Protein 6WIG (pdb70)

Structure (mmCIF, N/CA/C/O backbone):
data_6WIG
#
_entry.id   6WIG
#
_cell.length_a   48.061
_cell.length_b   49.489
_cell.length_c   69.810
_cell.angle_alpha   90.000
_cell.angle_beta   106.460
_cell.angle_gamma   90.000
#
_symmetry.space_group_name_H-M   'P 1 21 1'
#
loop_
_entity.id
_entity.type
_entity.pdbx_description
1 polymer STENOFOLIA
2 polymer "DNA (5'-D(P*GP*CP*AP*AP*AP*TP*TP*AP*AP*TP*GP*AP*TP*TP*TP*AP*TP*TP*CP*AP*AP*G)-3')"
3 polymer "DNA (5'-D(P*CP*TP*TP*GP*AP*AP*TP*AP*AP*AP*TP*CP*AP*TP*TP*AP*AP*TP*TP*TP*GP*C)-3')"
4 water water
#
loop_
_atom_site.group_PDB
_atom_site.id
_atom_site.type_symbol
_atom_site.label_atom_id
_atom_site.label_alt_id
_atom_site.label_comp_id
_atom_site.label_asym_id
_atom_site.label_entity_id
_atom_site.label_seq_id
_atom_site.pdbx_PDB_ins_code
_atom_site.Cartn_x
_atom_site.Cartn_y
_atom_site.Cartn_z
_atom_site.occupancy
_atom_site.B_iso_or_equiv
_atom_site.auth_seq_id
_atom_site.auth_comp_id
_atom_site.auth_asym_id
_atom_site.auth_atom_id
_atom_site.pdbx_PDB_model_num
ATOM 1 N N . ALA A 1 5 ? 97.083 34.827 48.061 1.00 74.02 89 ALA A N 1
ATOM 2 C CA . ALA A 1 5 ? 97.317 34.999 46.634 1.00 76.02 89 ALA A CA 1
ATOM 3 C C . ALA A 1 5 ? 96.428 34.006 45.891 1.00 87.84 89 ALA A C 1
ATOM 4 O O . ALA A 1 5 ? 96.479 32.808 46.169 1.00 91.87 89 ALA A O 1
ATOM 6 N N . ALA A 1 6 ? 95.612 34.492 44.948 1.00 89.30 90 ALA A N 1
ATOM 7 C CA . ALA A 1 6 ? 94.407 33.746 44.599 1.00 87.54 90 ALA A CA 1
ATOM 8 C C . ALA A 1 6 ? 93.683 34.311 43.378 1.00 86.98 90 ALA A C 1
ATOM 9 O O . ALA A 1 6 ? 93.913 35.459 42.981 1.00 93.33 90 ALA A O 1
ATOM 11 N N . VAL A 1 7 ? 92.789 33.505 42.789 1.00 76.84 91 VAL A N 1
ATOM 12 C CA . VAL A 1 7 ? 91.981 33.865 41.631 1.00 75.07 91 VAL A CA 1
ATOM 13 C C . VAL A 1 7 ? 90.505 33.809 42.010 1.00 75.14 91 VAL A C 1
ATOM 14 O O . VAL A 1 7 ? 90.093 33.063 42.906 1.00 73.77 91 VAL A O 1
ATOM 18 N N . VAL A 1 8 ? 89.706 34.617 41.323 1.00 68.14 92 VAL A N 1
ATOM 19 C CA . VAL A 1 8 ? 88.253 34.556 41.420 1.00 67.86 92 VAL A CA 1
ATOM 20 C C . VAL A 1 8 ? 87.710 34.771 40.024 1.00 75.32 92 VAL A C 1
ATOM 21 O O . VAL A 1 8 ? 88.051 35.759 39.364 1.00 81.39 92 VAL A O 1
ATOM 25 N N . VAL A 1 9 ? 86.900 33.828 39.565 1.00 70.39 93 VAL A N 1
ATOM 26 C CA . VAL A 1 9 ? 86.376 33.827 38.216 1.00 73.44 93 VAL A CA 1
ATOM 27 C C . VAL A 1 9 ? 84.908 34.206 38.299 1.00 72.62 93 VAL A C 1
ATOM 28 O O . VAL A 1 9 ? 84.194 33.774 39.216 1.00 74.71 93 VAL A O 1
ATOM 32 N N . SER A 1 10 ? 84.475 35.056 37.379 1.00 62.12 94 SER A N 1
ATOM 33 C CA . SER A 1 10 ? 83.117 35.567 37.386 1.00 62.10 94 SER A CA 1
ATOM 34 C C . SER A 1 10 ? 82.274 34.800 36.384 1.00 57.23 94 SER A C 1
ATOM 35 O O . SER A 1 10 ? 82.743 34.452 35.297 1.00 65.68 94 SER A O 1
ATOM 38 N N . SER A 1 11 ? 81.026 34.538 36.759 1.00 58.24 95 SER A N 1
ATOM 39 C CA . SER A 1 11 ? 80.062 33.969 35.826 1.00 62.55 95 SER A CA 1
ATOM 40 C C . SER A 1 11 ? 79.229 35.035 35.139 1.00 65.73 95 SER A C 1
ATOM 41 O O . SER A 1 11 ? 78.609 34.754 34.107 1.00 72.64 95 SER A O 1
ATOM 44 N N . ARG A 1 12 ? 79.205 36.252 35.672 1.00 60.99 96 ARG A N 1
ATOM 45 C CA . ARG A 1 12 ? 78.453 37.334 35.056 1.00 58.10 96 ARG A CA 1
ATOM 46 C C . ARG A 1 12 ? 79.228 38.629 35.192 1.00 60.43 96 ARG A C 1
ATOM 47 O O . ARG A 1 12 ? 79.677 38.979 36.286 1.00 52.84 96 ARG A O 1
ATOM 55 N N . TRP A 1 13 ? 79.373 39.334 34.073 1.00 61.25 97 TRP A N 1
ATOM 56 C CA . TRP A 1 13 ? 79.905 40.682 34.116 1.00 57.66 97 TRP A CA 1
ATOM 57 C C . TRP A 1 13 ? 79.076 41.527 35.068 1.00 54.64 97 TRP A C 1
ATOM 58 O O . TRP A 1 13 ? 77.856 41.378 35.163 1.00 53.04 97 TRP A O 1
ATOM 69 N N . ASN A 1 14 ? 79.750 42.403 35.791 1.00 43.62 98 ASN A N 1
ATOM 70 C CA . ASN A 1 14 ? 79.070 43.375 36.613 1.00 50.51 98 ASN A CA 1
ATOM 71 C C . ASN A 1 14 ? 79.762 44.704 36.363 1.00 49.37 98 ASN A C 1
ATOM 72 O O . ASN A 1 14 ? 81.005 44.780 36.392 1.00 54.29 98 ASN A O 1
ATOM 77 N N . PRO A 1 15 ? 79.010 45.761 36.089 1.00 48.20 99 PRO A N 1
ATOM 78 C CA . PRO A 1 15 ? 79.634 47.055 35.813 1.00 47.54 99 PRO A CA 1
ATOM 79 C C . PRO A 1 15 ? 80.340 47.579 37.054 1.00 49.37 99 PRO A C 1
ATOM 80 O O . PRO A 1 15 ? 79.810 47.491 38.163 1.00 51.26 99 PRO A O 1
ATOM 84 N N . THR A 1 16 ? 81.554 48.100 36.867 1.00 46.83 100 THR A N 1
ATOM 85 C CA . THR A 1 16 ? 82.161 48.907 37.913 1.00 48.61 100 THR A CA 1
ATOM 86 C C . THR A 1 16 ? 81.324 50.174 38.107 1.00 53.38 100 THR A C 1
ATOM 87 O O . THR A 1 16 ? 80.634 50.604 37.177 1.00 56.80 100 THR A O 1
ATOM 91 N N . PRO A 1 17 ? 81.351 50.788 39.306 1.00 56.11 101 PRO A N 1
ATOM 92 C CA . PRO A 1 17 ? 80.501 51.976 39.540 1.00 59.69 101 PRO A CA 1
ATOM 93 C C . PRO A 1 17 ? 80.642 53.053 38.468 1.00 56.61 101 PRO A C 1
ATOM 94 O O . PRO A 1 17 ? 79.667 53.761 38.160 1.00 56.71 101 PRO A O 1
ATOM 98 N N . GLU A 1 18 ? 81.839 53.175 37.884 1.00 53.89 102 GLU A N 1
ATOM 99 C CA . GLU A 1 18 ? 82.114 54.133 36.820 1.00 56.61 102 GLU A CA 1
ATOM 100 C C . GLU A 1 18 ? 81.474 53.710 35.498 1.00 54.14 102 GLU A C 1
ATOM 101 O O . GLU A 1 18 ? 80.802 54.519 34.847 1.00 57.10 102 GLU A O 1
ATOM 107 N N . GLN A 1 19 ? 81.666 52.446 35.088 1.00 49.18 103 GLN A N 1
ATOM 108 C CA . GLN A 1 19 ? 80.965 51.945 33.909 1.00 51.66 103 GLN A CA 1
ATOM 109 C C . GLN A 1 19 ? 79.467 52.125 34.070 1.00 53.15 103 GLN A C 1
ATOM 110 O O . GLN A 1 19 ? 78.781 52.586 33.147 1.00 45.15 103 GLN A O 1
ATOM 116 N N . LEU A 1 20 ? 78.950 51.793 35.254 1.00 52.01 104 LEU A N 1
ATOM 117 C CA . LEU A 1 20 ? 77.529 5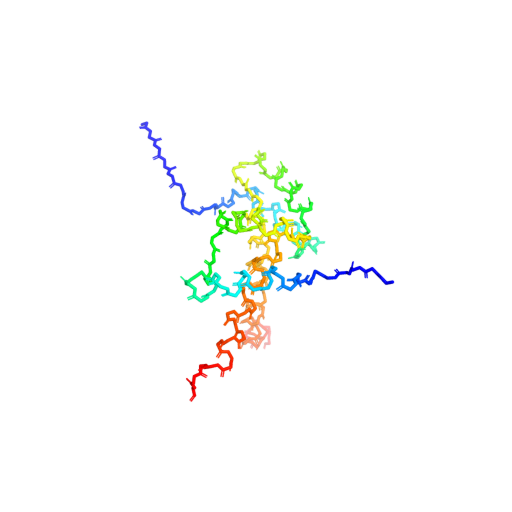1.963 35.511 1.00 47.95 104 LEU A CA 1
ATOM 118 C C . LEU A 1 20 ? 77.110 53.415 35.307 1.00 49.53 104 LEU A C 1
ATOM 119 O O . LEU A 1 20 ? 76.159 53.693 34.567 1.00 50.79 104 LEU A O 1
ATOM 124 N N . ARG A 1 21 ? 77.812 54.361 35.945 1.00 41.64 105 ARG A N 1
ATOM 125 C CA . ARG A 1 21 ? 77.397 55.751 35.812 1.00 50.33 105 ARG A CA 1
ATOM 126 C C . ARG A 1 21 ? 77.436 56.185 34.353 1.00 50.84 105 ARG A C 1
ATOM 127 O O . ARG A 1 21 ? 76.546 56.911 33.888 1.00 62.38 105 ARG A O 1
ATOM 135 N N . ALA A 1 22 ? 78.447 55.727 33.608 1.00 48.63 106 ALA A N 1
ATOM 136 C CA . ALA A 1 22 ? 78.534 56.068 32.190 1.00 50.41 106 ALA A CA 1
ATOM 137 C C . ALA A 1 22 ? 77.333 55.529 31.410 1.00 49.81 106 ALA A C 1
ATOM 138 O O . ALA A 1 22 ? 76.743 56.243 30.589 1.00 48.58 106 ALA A O 1
ATOM 140 N N . LEU A 1 23 ? 76.946 54.280 31.667 1.00 46.84 107 LEU A N 1
ATOM 141 C CA . LEU A 1 23 ? 75.834 53.678 30.935 1.00 43.75 107 LEU A CA 1
ATOM 142 C C . LEU A 1 23 ? 74.518 54.362 31.277 1.00 43.72 107 LEU A C 1
ATOM 143 O O . LEU A 1 23 ? 73.679 54.598 30.391 1.00 42.20 107 LEU A O 1
ATOM 148 N N . GLU A 1 24 ? 74.331 54.683 32.562 1.00 45.59 108 GLU A N 1
ATOM 149 C CA . GLU A 1 24 ? 73.146 55.393 33.019 1.00 44.45 108 GLU A CA 1
ATOM 150 C C . GLU A 1 24 ? 73.059 56.776 32.404 1.00 52.41 108 GLU A C 1
ATOM 151 O O . GLU A 1 24 ? 71.956 57.298 32.195 1.00 56.75 108 GLU A O 1
ATOM 157 N N . GLU A 1 25 ? 74.203 57.404 32.132 1.00 56.33 109 GLU A N 1
ATOM 158 C CA . GLU A 1 25 ? 74.133 58.726 31.518 1.00 68.84 109 GLU A CA 1
ATOM 159 C C . GLU A 1 25 ? 73.941 58.630 30.007 1.00 66.94 109 GLU A C 1
ATOM 160 O O . GLU A 1 25 ? 73.264 59.481 29.418 1.00 71.00 109 GLU A O 1
ATOM 166 N N . LEU A 1 26 ? 74.490 57.595 29.364 1.00 59.65 110 LEU A N 1
ATOM 167 C CA . LEU A 1 26 ? 74.101 57.320 27.983 1.00 56.40 110 LEU A CA 1
ATOM 168 C C . LEU A 1 26 ? 72.598 57.096 27.884 1.00 50.46 110 LEU A C 1
ATOM 169 O O . LEU A 1 26 ? 71.957 57.524 26.913 1.00 52.13 110 LEU A O 1
ATOM 174 N N . TYR A 1 27 ? 72.016 56.447 28.894 1.00 48.28 111 TYR A N 1
ATOM 175 C CA . TYR A 1 27 ? 70.571 56.248 28.921 1.00 56.64 111 TYR A CA 1
ATOM 176 C C . TYR A 1 27 ? 69.839 57.566 29.138 1.00 61.91 111 TYR A C 1
ATOM 177 O O . TYR A 1 27 ? 68.796 57.806 28.518 1.00 58.23 111 TYR A O 1
A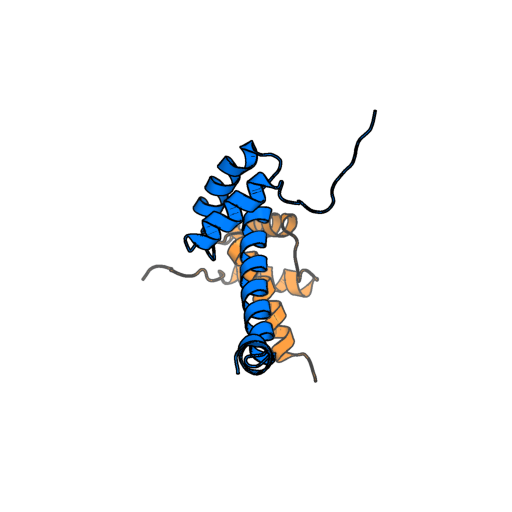TOM 186 N N . ARG A 1 28 ? 70.366 58.433 30.016 1.00 62.89 112 ARG A N 1
ATOM 187 C CA . ARG A 1 28 ? 69.705 59.719 30.249 1.00 62.50 112 ARG A CA 1
ATOM 188 C C . ARG A 1 28 ? 69.736 60.585 29.000 1.00 56.47 112 ARG A C 1
ATOM 189 O O . ARG A 1 28 ? 68.831 61.399 28.784 1.00 62.23 112 ARG A O 1
ATOM 197 N N . ARG A 1 29 ? 70.748 60.411 28.158 1.00 43.19 113 ARG A N 1
ATOM 198 C CA . ARG A 1 29 ? 70.823 61.174 26.923 1.00 62.97 113 ARG A CA 1
ATOM 199 C C . ARG A 1 29 ? 69.985 60.572 25.806 1.00 61.67 113 ARG A C 1
ATOM 200 O O . ARG A 1 29 ? 69.966 61.135 24.712 1.00 73.21 113 ARG A O 1
ATOM 208 N N . GLY A 1 30 ? 69.308 59.451 26.044 1.00 53.09 114 GLY A N 1
ATOM 209 C CA . GLY A 1 30 ? 68.370 58.902 25.084 1.00 62.14 114 GLY A CA 1
ATOM 210 C C . GLY A 1 30 ? 68.805 57.662 24.326 1.00 61.16 114 GLY A C 1
ATOM 211 O O . GLY A 1 30 ? 68.128 57.286 23.360 1.00 67.88 114 GLY A O 1
ATOM 212 N N . THR A 1 31 ? 69.908 57.027 24.714 1.00 54.19 115 THR A N 1
ATOM 213 C CA . THR A 1 31 ? 70.305 55.763 24.105 1.00 54.89 115 THR A CA 1
ATOM 214 C C . THR A 1 31 ? 69.393 54.643 24.602 1.00 53.41 115 THR A C 1
ATOM 215 O O . THR A 1 31 ? 69.162 54.508 25.804 1.00 58.69 115 THR A O 1
ATOM 219 N N . ARG A 1 32 ? 68.857 53.857 23.687 1.00 53.76 116 ARG A N 1
ATOM 220 C CA . ARG A 1 32 ? 67.924 52.814 24.106 1.00 46.53 116 ARG A CA 1
ATOM 221 C C . ARG A 1 32 ? 68.216 51.460 23.479 1.00 49.14 116 ARG A C 1
ATOM 222 O O . ARG A 1 32 ? 68.069 50.434 24.153 1.00 44.76 116 ARG A O 1
ATOM 230 N N . THR A 1 33 ? 68.574 51.419 22.195 1.00 55.83 117 THR A N 1
ATOM 231 C CA . THR A 1 33 ? 68.952 50.174 21.529 1.00 54.10 117 THR A CA 1
ATOM 232 C C . THR A 1 33 ? 70.180 50.503 20.695 1.00 51.55 117 THR A C 1
ATOM 233 O O . THR A 1 33 ? 70.069 50.855 19.517 1.00 54.34 117 THR A O 1
ATOM 237 N N . PRO A 1 34 ? 71.367 50.434 21.297 1.00 50.03 118 PRO A N 1
ATOM 238 C CA . PRO A 1 34 ? 72.584 50.822 20.571 1.00 53.22 118 PRO A CA 1
ATOM 239 C C . PRO A 1 34 ? 72.743 50.014 19.297 1.00 53.20 118 PRO A C 1
ATOM 240 O O . PRO A 1 34 ? 72.478 48.815 19.262 1.00 48.32 118 PRO A O 1
ATOM 244 N N . SER A 1 35 ? 73.204 50.681 18.252 1.00 55.21 119 SER A N 1
ATOM 245 C CA . SER A 1 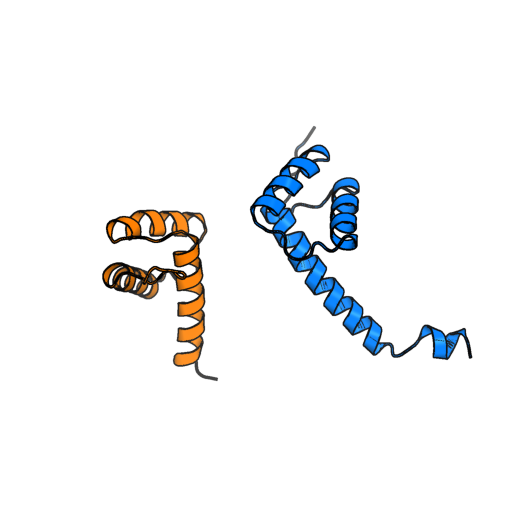35 ? 73.571 49.973 17.046 1.00 61.90 119 SER A CA 1
ATOM 246 C C . SER A 1 35 ? 74.852 49.168 17.284 1.00 61.58 119 SER A C 1
ATOM 247 O O . SER A 1 35 ? 75.499 49.264 18.336 1.00 59.92 119 SER A O 1
ATOM 250 N N . ALA A 1 36 ? 75.226 48.374 16.276 1.00 55.10 120 ALA A N 1
ATOM 251 C CA . ALA A 1 36 ? 76.414 47.534 16.398 1.00 57.47 120 ALA A CA 1
ATOM 252 C C . ALA A 1 36 ? 77.673 48.374 16.603 1.00 61.14 120 ALA A C 1
ATOM 253 O O . ALA A 1 36 ? 78.459 48.121 17.528 1.00 62.94 120 ALA A O 1
ATOM 255 N N . GLU A 1 37 ? 77.886 49.377 15.745 1.00 60.87 121 GLU A N 1
ATOM 256 C CA . GLU A 1 37 ? 79.072 50.212 15.903 1.00 71.17 121 GLU A CA 1
ATOM 257 C C . GLU A 1 37 ? 78.996 51.044 17.179 1.00 66.02 121 GLU A C 1
ATOM 258 O O . GLU A 1 37 ? 80.026 51.286 17.819 1.00 66.24 121 GLU A O 1
ATOM 264 N N . GLN A 1 38 ? 77.794 51.472 17.573 1.00 61.38 122 GLN A N 1
ATOM 265 C CA . GLN A 1 38 ? 77.634 52.123 18.867 1.00 59.29 122 GLN A CA 1
ATOM 266 C C . GLN A 1 38 ? 78.064 51.192 19.988 1.00 56.29 122 GLN A C 1
ATOM 267 O O . GLN A 1 38 ? 78.844 51.576 20.873 1.00 49.98 122 GLN A O 1
ATOM 273 N N . ILE A 1 39 ? 77.555 49.955 19.965 1.00 53.84 123 ILE A N 1
ATOM 274 C CA . ILE A 1 39 ? 77.935 48.958 20.967 1.00 48.02 123 ILE A CA 1
ATOM 275 C C . ILE A 1 39 ? 79.455 48.840 21.041 1.00 50.64 123 ILE A C 1
ATOM 276 O O . ILE A 1 39 ? 80.050 48.897 22.122 1.00 47.36 123 ILE A O 1
ATOM 281 N N . GLN A 1 40 ? 80.106 48.737 19.881 1.00 52.34 124 GLN A N 1
ATOM 282 C CA . GLN A 1 40 ? 81.546 48.512 19.858 1.00 52.40 124 GLN A CA 1
ATOM 283 C C . GLN A 1 40 ? 82.309 49.719 20.394 1.00 60.51 124 GLN A C 1
ATOM 284 O O . GLN A 1 40 ? 83.311 49.573 21.110 1.00 59.60 124 GLN A O 1
ATOM 290 N N . GLN A 1 41 ? 81.859 50.918 20.049 1.00 56.68 125 GLN A N 1
ATOM 291 C CA . GLN A 1 41 ? 82.587 52.110 20.451 1.00 59.71 125 GLN A CA 1
ATOM 292 C C . GLN A 1 41 ? 82.420 52.353 21.951 1.00 57.70 125 GLN A C 1
ATOM 293 O O . GLN A 1 41 ? 83.397 52.623 22.669 1.00 61.74 125 GLN A O 1
ATOM 299 N N . ILE A 1 42 ? 81.180 52.243 22.440 1.00 50.56 126 ILE A N 1
ATOM 300 C CA . ILE A 1 42 ? 80.911 52.318 23.878 1.00 53.77 126 ILE A CA 1
ATOM 301 C C . ILE A 1 42 ? 81.782 51.325 24.628 1.00 53.74 126 ILE A C 1
ATOM 302 O O . ILE A 1 42 ? 82.404 51.650 25.649 1.00 52.70 126 ILE A O 1
ATOM 307 N N . THR A 1 43 ? 81.813 50.088 24.140 1.00 49.35 127 THR A N 1
ATOM 308 C CA . THR A 1 43 ? 82.620 49.055 24.774 1.00 44.40 127 THR A CA 1
ATOM 309 C C . THR A 1 43 ? 84.079 49.455 24.810 1.00 48.44 127 THR A C 1
ATOM 310 O O . THR A 1 43 ? 84.741 49.314 25.841 1.00 53.69 127 THR A O 1
ATOM 314 N N . ALA A 1 44 ? 84.592 49.978 23.694 1.00 46.79 128 ALA A N 1
ATOM 315 C CA . ALA A 1 44 ? 85.994 50.359 23.646 1.00 51.48 128 ALA A CA 1
ATOM 316 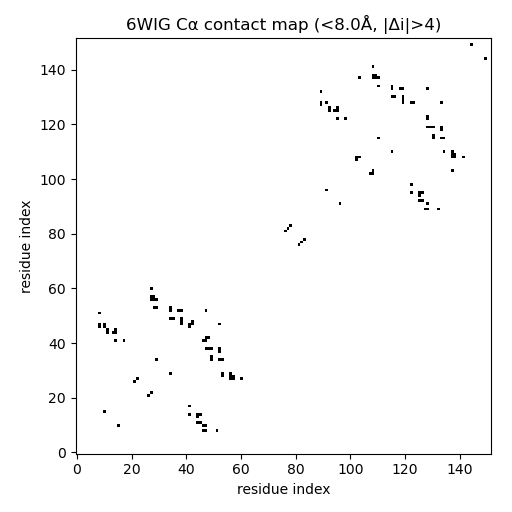C C . ALA A 1 44 ? 86.291 51.431 24.683 1.00 54.30 128 ALA A C 1
ATOM 317 O O . ALA A 1 44 ? 87.369 51.437 25.289 1.00 56.30 128 ALA A O 1
ATOM 319 N N . GLN A 1 45 ? 85.330 52.322 24.934 1.00 51.63 129 GLN A N 1
ATOM 320 C CA . GLN A 1 45 ? 85.592 53.356 25.928 1.00 60.15 129 GLN A CA 1
ATOM 321 C C . GLN A 1 45 ? 85.468 52.817 27.352 1.00 62.02 129 GLN A C 1
ATOM 322 O O . GLN A 1 45 ? 86.334 53.083 28.191 1.00 60.32 129 GLN A O 1
ATOM 328 N N . LEU A 1 46 ? 84.416 52.046 27.640 1.00 54.60 130 LEU A N 1
ATOM 329 C CA . LEU A 1 46 ? 84.202 51.562 28.999 1.00 54.31 130 LEU A CA 1
ATOM 330 C C . LEU A 1 46 ? 85.229 50.519 29.405 1.00 53.80 130 LEU A C 1
ATOM 331 O O . LEU A 1 46 ? 85.375 50.248 30.604 1.00 57.12 130 LEU A O 1
ATOM 336 N N . ARG A 1 47 ? 85.963 49.956 28.446 1.00 52.71 131 ARG A N 1
ATOM 337 C CA . ARG A 1 47 ? 87.010 49.028 28.822 1.00 55.47 131 ARG A CA 1
ATOM 338 C C . ARG A 1 47 ? 88.142 49.712 29.578 1.00 55.83 131 ARG A C 1
ATOM 339 O O . ARG A 1 47 ? 89.020 49.023 30.108 1.00 61.62 131 ARG A O 1
ATOM 347 N N . LYS A 1 48 ? 88.129 51.031 29.623 1.00 53.53 132 LYS A N 1
ATOM 348 C CA . LYS A 1 48 ? 89.154 51.788 30.318 1.00 57.43 132 LYS A CA 1
ATOM 349 C C . LYS A 1 48 ? 88.867 51.823 31.782 1.00 57.81 132 LYS A C 1
ATOM 350 O O . LYS A 1 48 ? 89.735 52.101 32.567 1.00 60.54 132 LYS A O 1
ATOM 356 N N . PHE A 1 49 ? 87.633 51.562 32.152 1.00 67.58 133 PHE A N 1
ATOM 357 C CA . PHE A 1 49 ? 87.276 51.566 33.548 1.00 69.83 133 PHE A CA 1
ATOM 358 C C . PHE A 1 49 ? 87.417 50.178 34.120 1.00 71.04 133 PHE A C 1
ATOM 359 O O . PHE A 1 49 ? 87.418 49.985 35.330 1.00 70.94 133 PHE A O 1
ATOM 367 N N . GLY A 1 50 ? 87.525 49.208 33.234 1.00 74.85 134 GLY A N 1
ATOM 368 C CA . GLY A 1 50 ? 87.613 47.844 33.648 1.00 75.00 134 GLY A CA 1
ATOM 369 C C . GLY A 1 50 ? 87.033 46.915 32.617 1.00 78.18 134 GLY A C 1
ATOM 370 O O . GLY A 1 50 ? 86.791 47.295 31.491 1.00 82.82 134 GLY A O 1
ATOM 371 N N . LYS A 1 51 ? 86.830 45.681 33.034 1.00 70.04 135 LYS A N 1
ATOM 372 C CA . LYS A 1 51 ? 86.333 44.615 32.195 1.00 63.96 135 LYS A CA 1
ATOM 373 C C . LYS A 1 51 ? 84.925 44.831 31.641 1.00 55.16 135 LYS A C 1
ATOM 374 O O . LYS A 1 51 ? 84.010 45.174 32.347 1.00 55.08 135 LYS A O 1
ATOM 380 N N . ILE A 1 52 ? 84.776 44.632 30.341 1.00 49.45 136 ILE A N 1
ATOM 381 C CA . ILE A 1 52 ? 83.483 44.815 29.701 1.00 50.97 136 ILE A CA 1
ATOM 382 C C . ILE A 1 52 ? 83.593 44.393 28.252 1.00 52.83 136 ILE A C 1
ATOM 383 O O . ILE A 1 52 ? 84.632 44.587 27.620 1.00 54.13 136 ILE A O 1
ATOM 388 N N . GLU A 1 53 ? 82.527 43.811 27.720 1.00 54.67 137 GLU A N 1
ATOM 389 C CA . GLU A 1 53 ? 82.567 43.371 26.344 1.00 54.44 137 GLU A CA 1
ATOM 390 C C . GLU A 1 53 ? 81.217 43.646 25.697 1.00 55.50 137 GLU A C 1
ATOM 391 O O . GLU A 1 53 ? 80.230 43.958 26.369 1.00 50.25 137 GLU A O 1
ATOM 397 N N . GLY A 1 54 ? 81.198 43.522 24.368 1.00 48.23 138 GLY A N 1
ATOM 398 C CA . GLY A 1 54 ? 80.073 44.031 23.591 1.00 49.48 138 GLY A CA 1
ATOM 399 C C . GLY A 1 54 ? 78.730 43.483 24.034 1.00 43.01 138 GLY A C 1
ATOM 400 O O . GLY A 1 54 ? 77.753 44.233 24.165 1.00 38.58 138 GLY A O 1
ATOM 401 N N . LYS A 1 55 ? 78.663 42.178 24.295 1.00 44.67 139 LYS A N 1
ATOM 402 C CA . LYS A 1 55 ? 77.373 41.609 24.661 1.00 46.44 139 LYS A CA 1
ATOM 403 C C . LYS A 1 55 ? 76.890 42.155 25.994 1.00 40.40 139 LYS A C 1
ATOM 404 O O . LYS A 1 55 ? 75.673 42.206 26.227 1.00 39.07 139 LYS A O 1
ATOM 410 N N . ASN A 1 56 ? 77.824 42.594 26.855 1.00 38.50 140 ASN A N 1
ATOM 411 C CA . ASN A 1 56 ? 77.449 43.172 28.140 1.00 43.23 140 ASN A CA 1
ATOM 412 C C . ASN A 1 56 ? 76.693 44.470 27.945 1.00 36.44 140 ASN A C 1
ATOM 413 O O . ASN A 1 56 ? 75.732 44.744 28.677 1.00 34.06 140 ASN A O 1
ATOM 418 N N . VAL A 1 57 ? 77.169 45.312 27.015 1.00 34.86 141 VAL A N 1
ATOM 419 C CA . VAL A 1 57 ? 76.480 46.563 26.673 1.00 37.76 141 VAL A CA 1
ATOM 420 C C . VAL A 1 57 ? 75.116 46.267 26.054 1.00 35.26 141 VAL A C 1
ATOM 421 O O . VAL A 1 57 ? 74.082 46.832 26.462 1.00 38.48 141 VAL A O 1
ATOM 425 N N . PHE A 1 58 ? 75.095 45.356 25.072 1.00 34.29 142 PHE A N 1
ATOM 426 C CA . PHE A 1 58 ? 73.840 44.926 24.443 1.00 29.77 142 PHE A CA 1
ATOM 427 C C . PHE A 1 58 ? 72.782 44.540 25.482 1.00 36.77 142 PHE A C 1
ATOM 428 O O . PHE A 1 58 ? 71.671 45.108 25.529 1.00 33.73 142 PHE A O 1
ATOM 436 N N . TYR A 1 59 ? 73.138 43.587 26.363 1.00 36.19 143 TYR A N 1
ATOM 437 C CA . TYR A 1 59 ? 72.193 43.153 27.381 1.00 33.48 143 TYR A CA 1
ATOM 438 C C . TYR A 1 59 ? 71.847 44.290 28.331 1.00 34.64 143 TYR A C 1
ATOM 439 O O . TYR A 1 59 ? 70.679 44.448 28.707 1.00 35.75 143 TYR A O 1
ATOM 448 N N . TRP A 1 60 ? 72.842 45.087 28.741 1.00 32.60 144 TRP A N 1
ATOM 449 C CA . TRP A 1 60 ? 72.565 46.152 29.706 1.00 32.37 144 TRP A CA 1
ATOM 450 C C . TRP A 1 60 ? 71.427 47.044 29.228 1.00 33.50 144 TRP A C 1
ATOM 451 O O . TRP A 1 60 ? 70.511 47.373 29.996 1.00 32.07 144 TRP A O 1
ATOM 462 N N . PHE A 1 61 ? 71.452 47.432 27.955 1.00 30.22 145 PHE A N 1
ATOM 463 C CA . PHE A 1 61 ? 70.394 48.320 27.488 1.00 36.11 145 PHE A CA 1
ATOM 464 C C . PHE A 1 61 ? 69.057 47.583 27.352 1.00 39.09 145 PHE A C 1
ATOM 465 O O . PHE A 1 61 ? 68.003 48.146 27.700 1.00 29.74 145 PHE A O 1
ATOM 473 N N . GLN A 1 62 ? 69.060 46.320 26.891 1.00 30.97 146 GLN A N 1
ATOM 474 C CA . GLN A 1 62 ? 67.786 45.590 26.872 1.00 39.45 146 GLN A CA 1
ATOM 475 C C . GLN A 1 62 ? 67.173 45.514 28.268 1.00 35.56 146 GLN A C 1
ATOM 476 O O . GLN A 1 62 ? 66.003 45.857 28.483 1.00 39.80 146 GLN A O 1
ATOM 482 N N . ASN A 1 63 ? 67.947 45.006 29.222 1.00 30.23 147 ASN A N 1
ATOM 483 C CA . ASN A 1 63 ? 67.437 44.813 30.574 1.00 30.24 147 ASN A CA 1
ATOM 484 C C . ASN A 1 63 ? 67.036 46.132 31.212 1.00 35.89 147 ASN A C 1
ATOM 485 O O . ASN A 1 63 ? 66.014 46.211 31.907 1.00 29.86 147 ASN A O 1
ATOM 490 N N . HIS A 1 64 ? 67.837 47.174 31.009 1.00 32.82 148 HIS A N 1
ATOM 491 C CA . HIS A 1 64 ? 67.480 48.446 31.615 1.00 38.64 148 HIS A CA 1
ATOM 492 C C . HIS A 1 64 ? 66.168 48.966 31.045 1.00 37.39 148 HIS A C 1
ATOM 493 O O . HIS A 1 64 ? 65.308 49.421 31.802 1.00 32.62 148 HIS A O 1
ATOM 500 N N . LYS A 1 65 ? 65.959 48.830 29.728 1.00 36.69 149 LYS A N 1
ATOM 501 C CA . LYS A 1 65 ? 64.721 49.345 29.130 1.00 42.56 149 LYS A CA 1
ATOM 502 C C . LYS A 1 65 ? 63.516 48.584 29.668 1.00 43.19 149 LYS A C 1
ATOM 503 O O . LYS A 1 65 ? 62.510 49.186 30.078 1.00 33.58 149 LYS A O 1
ATOM 509 N N . ALA A 1 66 ? 63.629 47.276 29.716 1.00 38.36 150 ALA A N 1
ATOM 510 C CA . ALA A 1 66 ? 62.555 46.463 30.239 1.00 39.22 150 ALA A CA 1
ATOM 511 C C . ALA A 1 66 ? 62.256 46.756 31.697 1.00 32.26 150 ALA A C 1
ATOM 512 O O . ALA A 1 66 ? 61.133 46.856 32.080 1.00 38.09 150 ALA A O 1
ATOM 514 N N . ARG A 1 67 ? 63.286 46.883 32.497 1.00 34.38 151 ARG A N 1
ATOM 515 C CA . ARG A 1 67 ? 63.091 47.159 33.897 1.00 39.50 151 ARG A CA 1
ATOM 516 C C . ARG A 1 67 ? 62.516 48.547 34.136 1.00 37.53 151 ARG A C 1
ATOM 517 O O . ARG A 1 67 ? 61.696 48.723 34.986 1.00 39.75 151 ARG A O 1
ATOM 525 N N . GLU A 1 68 ? 62.920 49.524 33.357 1.00 31.90 152 GLU A N 1
ATOM 526 C CA . GLU A 1 68 ? 62.310 50.839 33.517 1.00 42.77 152 GLU A CA 1
ATOM 527 C C . GLU A 1 68 ? 60.828 50.790 33.191 1.00 41.91 152 GLU A C 1
ATOM 528 O O . GLU A 1 68 ? 60.022 51.379 33.908 1.00 40.56 152 GLU A O 1
ATOM 534 N N . ARG A 1 69 ? 60.454 50.072 32.159 1.00 35.78 153 ARG A N 1
ATOM 535 C CA . ARG A 1 69 ? 59.070 49.947 31.810 1.00 43.56 153 ARG A CA 1
ATOM 536 C C . ARG A 1 69 ? 58.297 49.288 32.921 1.00 44.26 153 ARG A C 1
ATOM 537 O O . ARG A 1 69 ? 57.251 49.721 33.308 1.00 46.65 153 ARG A O 1
ATOM 545 N N . GLN A 1 70 ? 58.828 48.216 33.445 1.00 41.53 154 GLN A N 1
ATOM 546 C CA . GLN A 1 70 ? 58.160 47.487 34.517 1.00 46.85 154 GLN A CA 1
ATOM 547 C C . GLN A 1 70 ? 58.096 48.310 35.800 1.00 48.50 154 GLN A C 1
ATOM 548 O O . GLN A 1 70 ? 57.081 48.308 36.508 1.00 39.99 154 GLN A O 1
ATOM 554 N N . LYS A 1 71 ? 59.187 49.001 36.117 1.00 39.66 155 LYS A N 1
ATOM 555 C CA . LYS A 1 71 ? 59.234 49.899 37.262 1.00 48.84 155 LYS A CA 1
ATOM 556 C C . LYS A 1 71 ? 58.163 50.966 37.145 1.00 48.98 155 LYS A C 1
ATOM 557 O O . LYS A 1 71 ? 57.349 51.157 38.052 1.00 47.48 155 LYS A O 1
ATOM 563 N N . ARG A 1 72 ? 58.136 51.653 36.009 1.00 50.82 156 ARG A N 1
ATOM 564 C CA . ARG A 1 72 ? 57.182 52.729 35.790 1.00 62.00 156 ARG A CA 1
ATOM 565 C C . ARG A 1 72 ? 55.749 52.219 35.753 1.00 58.49 156 ARG A C 1
ATOM 566 O O . ARG A 1 72 ? 54.840 52.935 36.186 1.00 65.45 156 ARG A O 1
ATOM 574 N N . ARG A 1 73 ? 55.553 50.969 35.399 1.00 55.12 157 ARG A N 1
ATOM 575 C CA . ARG A 1 73 ? 54.236 50.393 35.433 1.00 54.20 157 ARG A CA 1
ATOM 576 C C . ARG A 1 73 ? 53.869 50.100 36.864 1.00 60.96 157 ARG A C 1
ATOM 577 O O . ARG A 1 73 ? 52.752 50.284 37.250 1.00 64.88 157 ARG A O 1
ATOM 585 N N . ARG A 1 74 ? 54.810 49.642 37.666 1.00 66.47 158 ARG A N 1
ATOM 586 C CA . ARG A 1 74 ? 54.479 49.339 39.043 1.00 75.46 158 ARG A CA 1
ATOM 587 C C . ARG A 1 74 ? 54.440 50.600 39.897 1.00 75.61 158 ARG A C 1
ATOM 588 O O . ARG A 1 74 ? 53.950 50.536 41.031 1.00 82.72 158 ARG A O 1
ATOM 596 N N . GLN A 1 75 ? 54.929 51.750 39.393 1.00 63.33 159 GLN A N 1
ATOM 597 C CA . GLN A 1 75 ? 54.751 53.020 40.105 1.00 69.31 159 GLN A CA 1
ATOM 598 C C . GLN A 1 75 ? 53.353 53.558 39.874 1.00 74.09 159 GLN A C 1
ATOM 599 O O . GLN A 1 75 ? 52.817 54.337 40.680 1.00 76.45 159 GLN A O 1
ATOM 605 N N . MET A 1 76 ? 52.746 53.103 38.784 1.00 76.17 160 MET A N 1
ATOM 606 C CA . MET A 1 76 ? 51.400 53.504 38.439 1.00 79.32 160 MET A CA 1
ATOM 607 C C . MET A 1 76 ? 50.333 52.788 39.262 1.00 82.36 160 MET A C 1
ATOM 608 O O . MET A 1 76 ? 49.329 53.421 39.583 1.00 87.80 160 MET A O 1
ATOM 613 N N . GLU A 1 77 ? 50.568 51.538 39.644 1.00 81.91 161 GLU A N 1
ATOM 614 C CA . GLU A 1 77 ? 49.611 50.808 40.466 1.00 82.21 161 GLU A CA 1
ATOM 615 C C . GLU A 1 77 ? 49.437 51.465 41.841 1.00 80.33 161 GLU A C 1
ATOM 616 O O . GLU A 1 77 ? 48.406 51.291 42.491 1.00 84.21 161 GLU A O 1
ATOM 622 N N . SER A 1 78 ? 50.445 52.219 42.278 1.00 101.73 162 SER A N 1
ATOM 623 C CA . SER A 1 78 ? 50.400 52.898 43.571 1.00 94.01 162 SER A CA 1
ATOM 624 C C . SER A 1 78 ? 49.337 53.993 43.587 1.00 87.67 162 SER A C 1
ATOM 625 O O . SER A 1 78 ? 48.799 54.313 44.654 1.00 80.89 162 SER A O 1
ATOM 628 N N . ALA A 1 79 ? 49.031 54.578 42.426 1.00 87.52 163 ALA A N 1
ATOM 629 C CA . ALA A 1 79 ? 47.889 55.479 42.248 1.00 91.54 163 ALA A CA 1
ATOM 630 C C . ALA A 1 79 ? 47.983 56.707 43.160 1.00 93.93 163 ALA A C 1
ATOM 631 O O . ALA A 1 79 ? 47.114 56.960 44.001 1.00 101.00 163 ALA A O 1
ATOM 633 N N . ALA A 1 80 ? 49.059 57.476 42.968 1.00 89.98 164 ALA A N 1
ATOM 634 C CA . ALA A 1 80 ? 49.233 58.783 43.615 1.00 80.90 164 ALA A CA 1
ATOM 635 C C . ALA A 1 80 ? 49.319 58.641 45.133 1.00 76.27 164 ALA A C 1
ATOM 636 O O . ALA A 1 80 ? 48.638 59.342 45.889 1.00 73.97 164 ALA A O 1
ATOM 638 N N . ALA A 1 81 ? 50.176 57.716 45.574 1.00 74.38 165 ALA A N 1
ATOM 639 C CA . ALA A 1 81 ? 50.363 57.504 47.003 1.00 72.70 165 ALA A CA 1
ATOM 640 C C . ALA A 1 81 ? 50.882 58.765 47.684 1.00 70.69 165 ALA A C 1
ATOM 641 O O . ALA A 1 81 ? 50.394 59.145 48.756 1.00 69.75 165 ALA A O 1
ATOM 643 N N . GLU A 1 82 ? 51.859 59.443 47.070 1.00 70.43 166 GLU A N 1
ATOM 644 C CA . GLU A 1 82 ? 52.480 60.579 47.748 1.00 69.17 166 GLU A CA 1
ATOM 645 C C . GLU A 1 82 ? 51.489 61.716 47.953 1.00 69.01 166 GLU A C 1
ATOM 646 O O . GLU A 1 82 ? 51.456 62.327 49.026 1.00 70.22 166 GLU A O 1
ATOM 652 N N . PHE A 1 83 ? 50.666 62.015 46.949 1.00 70.45 167 PHE A N 1
ATOM 653 C CA . PHE A 1 83 ? 49.748 63.141 47.091 1.00 70.75 167 PHE A CA 1
ATOM 654 C C . PHE A 1 83 ? 48.606 62.802 48.043 1.00 70.12 167 PHE A C 1
ATOM 655 O O . PHE A 1 83 ? 48.312 63.569 48.969 1.00 69.28 167 PHE A O 1
ATOM 663 N N . ASP A 1 84 ? 47.964 61.646 47.843 1.00 70.91 168 ASP A N 1
ATOM 664 C CA . ASP A 1 84 ? 46.798 61.278 48.642 1.00 73.25 168 ASP A CA 1
ATOM 665 C C . ASP A 1 84 ? 47.119 61.107 50.119 1.00 75.79 168 ASP A C 1
ATOM 666 O O . ASP A 1 84 ? 46.212 61.222 50.952 1.00 77.67 168 ASP A O 1
ATOM 671 N N . SER A 1 85 ? 48.377 60.837 50.470 1.00 74.47 169 SER A N 1
ATOM 672 C CA . SER A 1 85 ? 48.747 60.627 51.863 1.00 72.50 169 SER A CA 1
ATOM 673 C C . SER A 1 85 ? 49.613 61.731 52.450 1.00 74.53 169 SER A C 1
ATOM 674 O O . SER A 1 85 ? 49.549 61.959 53.660 1.00 78.98 169 SER A O 1
ATOM 677 N N . ALA A 1 86 ? 50.413 62.427 51.640 1.00 70.23 170 ALA A N 1
ATOM 678 C CA . ALA A 1 86 ? 51.346 63.402 52.192 1.00 72.70 170 ALA A CA 1
ATOM 679 C C . ALA A 1 86 ? 50.926 64.855 52.003 1.00 80.10 170 ALA A C 1
ATOM 680 O O . ALA A 1 86 ? 51.254 65.685 52.850 1.00 85.77 170 ALA A O 1
ATOM 682 N N . ILE A 1 87 ? 50.209 65.219 50.948 1.00 84.40 171 ILE A N 1
ATOM 683 C CA . ILE A 1 87 ? 49.968 66.639 50.663 1.00 88.55 171 ILE A CA 1
ATOM 684 C C . ILE A 1 87 ? 48.600 67.103 51.163 1.00 94.98 171 ILE A C 1
ATOM 685 O O . ILE A 1 87 ? 48.514 68.077 51.911 1.00 97.74 171 ILE A O 1
ATOM 690 N N . GLU A 1 88 ? 47.521 66.417 50.782 1.00 99.98 172 GLU A N 1
ATOM 691 C CA . GLU A 1 88 ? 46.171 66.818 51.209 1.00 104.76 172 GLU A CA 1
ATOM 692 C C . GLU A 1 88 ? 46.033 66.949 52.727 1.00 104.20 172 GLU A C 1
ATOM 693 O O . GLU A 1 88 ? 44.923 66.941 53.265 1.00 104.34 172 GLU A O 1
ATOM 699 N N . VAL B 1 8 ? 65.176 44.587 -9.769 1.00 121.36 92 VAL B N 1
ATOM 700 C CA . VAL B 1 8 ? 64.937 44.459 -8.334 1.00 113.90 92 VAL B CA 1
ATOM 701 C C . VAL B 1 8 ? 66.129 43.802 -7.641 1.00 108.93 92 VAL B C 1
ATOM 702 O O . VAL B 1 8 ? 66.706 42.843 -8.149 1.00 108.72 92 VAL B O 1
ATOM 706 N N . VAL B 1 9 ? 66.505 44.338 -6.480 1.00 107.72 93 VAL B N 1
ATOM 707 C CA . VAL B 1 9 ? 67.608 43.823 -5.681 1.00 101.97 93 VAL B CA 1
ATOM 708 C C . VAL B 1 9 ? 67.056 43.487 -4.295 1.00 103.65 93 VAL B C 1
ATOM 709 O O . VAL B 1 9 ? 65.915 43.811 -3.964 1.00 103.85 93 VAL B O 1
ATOM 713 N N . SER B 1 10 ? 67.889 42.833 -3.485 1.00 104.91 94 SER B N 1
ATOM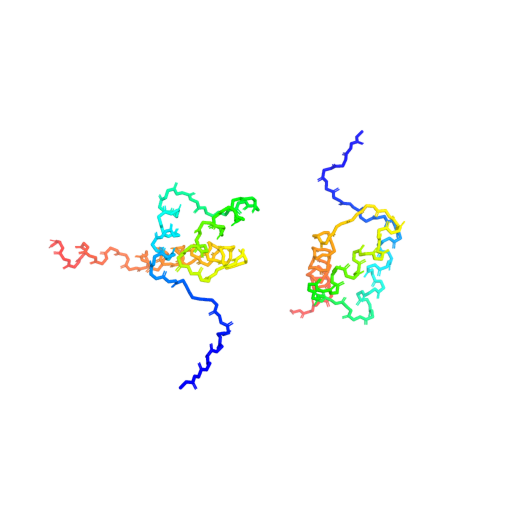 714 C CA . SER B 1 10 ? 67.466 42.207 -2.239 1.00 104.43 94 SER B CA 1
ATOM 715 C C . SER B 1 10 ? 67.637 43.151 -1.058 1.00 102.28 94 SER B C 1
ATOM 716 O O . SER B 1 10 ? 68.699 43.757 -0.886 1.00 109.24 94 SER B O 1
ATOM 719 N N . SER B 1 11 ? 66.594 43.258 -0.238 1.00 95.25 95 SER B N 1
ATOM 720 C CA . SER B 1 11 ? 66.699 43.905 1.062 1.00 96.52 95 SER B CA 1
ATOM 721 C C . SER B 1 11 ? 66.663 42.925 2.222 1.00 93.16 95 SER B C 1
ATOM 722 O O . SER B 1 11 ? 67.250 43.205 3.268 1.00 94.43 95 SER B O 1
ATOM 725 N N . ARG B 1 12 ? 65.999 41.781 2.061 1.00 86.70 96 ARG B N 1
ATOM 726 C CA . ARG B 1 12 ? 66.033 40.709 3.044 1.00 71.16 96 ARG B CA 1
ATOM 727 C C . ARG B 1 12 ? 66.518 39.429 2.375 1.00 72.29 96 ARG B C 1
ATOM 728 O O . ARG B 1 12 ? 66.245 39.174 1.198 1.00 81.80 96 ARG B O 1
ATOM 736 N N . TRP B 1 13 ? 67.268 38.639 3.133 1.00 64.11 97 TRP B N 1
ATOM 737 C CA . TRP B 1 13 ? 67.780 37.375 2.635 1.00 63.30 97 TRP B CA 1
ATOM 738 C C . TRP B 1 13 ? 66.632 36.409 2.369 1.00 65.23 97 TRP B C 1
ATOM 739 O O . TRP B 1 13 ? 65.557 36.504 2.968 1.00 68.99 97 TRP B O 1
ATOM 750 N N . ASN B 1 14 ? 66.850 35.490 1.434 1.00 62.31 98 ASN B N 1
ATOM 751 C CA . ASN B 1 14 ? 65.928 34.379 1.273 1.00 68.09 98 ASN B CA 1
ATOM 752 C C . ASN B 1 14 ? 66.728 33.142 0.895 1.00 66.50 98 ASN B C 1
ATOM 753 O O . ASN B 1 14 ? 67.629 33.218 0.048 1.00 63.08 98 ASN B O 1
ATOM 758 N N . PRO B 1 15 ? 66.431 32.004 1.522 1.00 64.29 99 PRO B N 1
ATOM 759 C CA . PRO B 1 15 ? 67.218 30.790 1.270 1.00 64.89 99 PRO B CA 1
ATOM 760 C C . PRO B 1 15 ? 67.171 30.388 -0.196 1.00 65.75 99 PRO B C 1
ATOM 761 O O . PRO B 1 15 ? 66.111 30.393 -0.822 1.00 68.50 99 PRO B O 1
ATOM 765 N N . THR B 1 16 ? 68.330 30.027 -0.740 1.00 65.80 100 THR B N 1
ATOM 766 C CA . THR B 1 16 ? 68.342 29.327 -2.018 1.00 73.26 100 THR B CA 1
ATOM 767 C C . THR B 1 16 ? 67.644 27.972 -1.833 1.00 72.19 100 THR B C 1
ATOM 768 O O . THR B 1 16 ? 67.634 27.422 -0.728 1.00 67.87 100 THR B O 1
ATOM 772 N N . PRO B 1 17 ? 67.006 27.427 -2.878 1.00 82.98 101 PRO B N 1
ATOM 773 C CA . PRO B 1 17 ? 66.190 26.214 -2.666 1.00 82.73 101 PRO B CA 1
ATOM 774 C C . PRO B 1 17 ? 66.972 25.050 -2.074 1.00 79.13 101 PRO B C 1
ATOM 775 O O . PRO B 1 17 ? 66.365 24.143 -1.489 1.00 79.44 101 PRO B O 1
ATOM 779 N N . GLU B 1 18 ? 68.299 25.071 -2.187 1.00 69.97 102 GLU B N 1
ATOM 780 C CA . GLU B 1 18 ? 69.191 24.087 -1.595 1.00 65.77 102 GLU B CA 1
ATOM 781 C C . GLU B 1 18 ? 69.537 24.415 -0.141 1.00 69.11 102 GLU B C 1
ATOM 782 O O . GLU B 1 18 ? 69.507 23.535 0.726 1.00 71.94 102 GLU B O 1
ATOM 788 N N . GLN B 1 19 ? 69.891 25.664 0.156 1.00 68.23 103 GLN B N 1
ATOM 789 C CA . GLN B 1 19 ? 70.062 26.053 1.550 1.00 64.18 103 GLN B CA 1
ATOM 790 C C . GLN B 1 19 ? 68.820 25.698 2.346 1.00 64.45 103 GLN B C 1
ATOM 791 O O . GLN B 1 19 ? 68.910 25.240 3.491 1.00 54.47 103 GLN B O 1
ATOM 797 N N . LEU B 1 20 ? 67.650 25.859 1.725 1.00 60.79 104 LEU B N 1
ATOM 798 C CA . LEU B 1 20 ? 66.401 25.496 2.374 1.00 56.98 104 LEU B CA 1
ATOM 799 C C . LEU B 1 20 ? 66.373 24.011 2.733 1.00 58.04 104 LEU B C 1
ATOM 800 O O . LEU B 1 20 ? 66.094 23.648 3.880 1.00 57.22 104 LEU B O 1
ATOM 805 N N . ARG B 1 21 ? 66.662 23.127 1.778 1.00 64.01 105 ARG B N 1
ATOM 806 C CA . ARG B 1 21 ? 66.585 21.702 2.098 1.00 77.04 105 ARG B CA 1
ATOM 807 C C . ARG B 1 21 ? 67.632 21.314 3.141 1.00 79.62 105 ARG B C 1
ATOM 808 O O . ARG B 1 21 ? 67.402 20.411 3.956 1.00 80.72 105 ARG B O 1
ATOM 816 N N . ALA B 1 22 ? 68.781 22.000 3.152 1.00 74.65 106 ALA B N 1
ATOM 817 C CA . ALA B 1 22 ? 69.814 21.645 4.120 1.00 67.25 106 ALA B CA 1
ATOM 818 C C . ALA B 1 22 ? 69.440 22.116 5.520 1.00 62.03 106 ALA B C 1
ATOM 819 O O . ALA B 1 22 ? 69.591 21.369 6.495 1.00 65.15 106 ALA B O 1
ATOM 821 N N . LEU B 1 23 ? 68.943 23.346 5.634 1.00 56.32 107 LEU B N 1
ATOM 822 C CA . LEU B 1 23 ? 68.428 23.830 6.915 1.00 57.92 107 LEU B CA 1
ATOM 823 C C . LEU B 1 23 ? 67.306 22.931 7.422 1.00 60.06 107 LEU B C 1
ATOM 824 O O . LEU B 1 23 ? 67.246 22.605 8.617 1.00 65.07 107 LEU B O 1
ATOM 829 N N . GLU B 1 24 ? 66.418 22.495 6.524 1.00 49.73 108 GLU B N 1
ATOM 830 C CA . GLU B 1 24 ? 65.365 21.592 6.960 1.00 58.51 108 GLU B CA 1
ATOM 831 C C . GLU B 1 24 ? 65.943 20.269 7.449 1.00 63.87 108 GLU B C 1
ATOM 832 O O . GLU B 1 24 ? 65.600 19.808 8.541 1.00 66.33 108 GLU B O 1
ATOM 838 N N . GLU B 1 25 ? 66.855 19.667 6.689 1.00 58.57 109 GLU B N 1
ATOM 839 C CA . GLU B 1 25 ? 67.463 18.422 7.142 1.00 59.53 109 GLU B CA 1
ATOM 840 C C . GLU B 1 25 ? 68.116 18.583 8.516 1.00 62.33 109 GLU B C 1
ATOM 841 O O . GLU B 1 25 ? 67.957 17.720 9.393 1.00 66.17 109 GLU B O 1
ATOM 847 N N . LEU B 1 26 ? 68.845 19.685 8.731 1.00 55.79 110 LEU B N 1
ATOM 848 C CA . LEU B 1 26 ? 69.435 19.925 10.047 1.00 54.86 110 LEU B CA 1
ATOM 849 C C . LEU B 1 26 ? 68.370 19.971 11.128 1.00 55.47 110 LEU B C 1
ATOM 850 O O . LEU B 1 26 ? 68.558 19.416 12.217 1.00 53.50 110 LEU B O 1
ATOM 855 N N . TYR B 1 27 ? 67.239 20.621 10.846 1.00 54.14 111 TYR B N 1
ATOM 856 C CA . TYR B 1 27 ? 66.169 20.659 11.837 1.00 53.70 111 TYR B CA 1
ATOM 857 C C . TYR B 1 27 ? 65.602 19.269 12.110 1.00 60.60 111 TYR B C 1
ATOM 858 O O . TYR B 1 27 ? 65.339 18.927 13.269 1.00 66.68 111 TYR B O 1
ATOM 867 N N . ARG B 1 28 ? 65.402 18.451 11.068 1.00 68.76 112 ARG B N 1
ATOM 868 C CA . ARG B 1 28 ? 64.894 17.096 11.296 1.00 73.55 112 ARG B CA 1
ATOM 869 C C . ARG B 1 28 ? 65.869 16.278 12.135 1.00 77.14 112 ARG B C 1
ATOM 870 O O . ARG B 1 28 ? 65.450 15.529 13.023 1.00 73.85 112 ARG B O 1
ATOM 878 N N . ARG B 1 29 ? 67.172 16.421 11.888 1.00 79.51 113 ARG B N 1
ATOM 879 C CA . ARG B 1 29 ? 68.130 15.598 12.613 1.00 89.28 113 ARG B CA 1
ATOM 880 C C . ARG B 1 29 ? 68.450 16.143 13.997 1.00 96.31 113 ARG B C 1
ATOM 881 O O . ARG B 1 29 ? 69.359 15.617 14.648 1.00 109.76 113 ARG B O 1
ATOM 889 N N . GLY B 1 30 ? 67.748 17.176 14.460 1.00 84.06 114 GLY B N 1
ATOM 890 C CA . GLY B 1 30 ? 67.815 17.587 15.848 1.00 82.19 114 GLY B CA 1
ATOM 891 C C . GLY B 1 30 ? 68.378 18.969 16.092 1.00 78.18 114 GLY B C 1
ATOM 892 O O . GLY B 1 30 ? 68.243 19.478 17.212 1.00 82.56 114 GLY B O 1
ATOM 893 N N . THR B 1 31 ? 69.012 19.591 15.104 1.00 68.62 115 THR B N 1
ATOM 894 C CA . THR B 1 31 ? 69.497 20.952 15.279 1.00 64.75 115 THR B CA 1
ATOM 895 C C . THR B 1 31 ? 68.299 21.891 15.301 1.00 66.02 115 THR B C 1
ATOM 896 O O . THR B 1 31 ? 67.617 22.058 14.282 1.00 66.59 115 THR B O 1
ATOM 900 N N . ARG B 1 32 ? 68.031 22.485 16.457 1.00 58.90 116 ARG B N 1
ATOM 901 C CA . ARG B 1 32 ? 66.876 23.353 16.653 1.00 57.65 116 ARG B CA 1
ATOM 902 C C . ARG B 1 32 ? 67.250 24.695 17.260 1.00 55.99 116 ARG B C 1
ATOM 903 O O . ARG B 1 32 ? 66.731 25.734 16.835 1.00 53.20 116 ARG B O 1
ATOM 911 N N . THR B 1 33 ? 68.131 24.693 18.251 1.00 56.15 117 THR B N 1
ATOM 912 C CA . THR B 1 33 ? 68.656 25.897 18.885 1.00 56.07 117 THR B CA 1
ATOM 913 C C . THR B 1 33 ? 70.171 25.798 18.825 1.00 55.09 117 THR B C 1
ATOM 914 O O . THR B 1 33 ? 70.838 25.536 19.833 1.00 57.26 117 THR B O 1
ATOM 918 N N . PRO B 1 34 ? 70.755 25.971 17.650 1.00 53.17 118 PRO B N 1
ATOM 919 C CA . PRO B 1 34 ? 72.204 25.833 17.519 1.00 50.70 118 PRO B CA 1
ATOM 920 C C . PRO B 1 34 ? 72.942 26.945 18.241 1.00 53.38 118 PRO B C 1
ATOM 921 O O . PRO B 1 34 ? 72.467 28.077 18.357 1.00 54.06 118 PRO B O 1
ATOM 925 N N . SER B 1 35 ? 74.129 26.601 18.716 1.00 55.95 119 SER B N 1
ATOM 926 C CA . SER B 1 35 ? 74.998 27.512 19.429 1.00 61.10 119 SER B CA 1
ATOM 927 C C . SER B 1 35 ? 75.736 28.418 18.454 1.00 63.99 119 SER B C 1
ATOM 928 O O . SER B 1 35 ? 75.777 28.171 17.245 1.00 52.93 119 SER B O 1
ATOM 931 N N . ALA B 1 36 ? 76.369 29.455 19.018 1.00 60.11 120 ALA B N 1
ATOM 932 C CA . ALA B 1 36 ? 77.153 30.398 18.224 1.00 61.85 120 ALA B CA 1
ATOM 933 C C . ALA B 1 36 ? 78.131 29.679 17.302 1.00 66.72 120 ALA B C 1
ATOM 934 O O . ALA B 1 36 ? 78.127 29.892 16.082 1.00 71.00 120 ALA B O 1
ATOM 936 N N . GLU B 1 37 ? 78.924 28.829 17.896 1.00 68.17 121 GLU B N 1
ATOM 937 C CA . GLU B 1 37 ? 79.921 28.083 17.201 1.00 73.74 121 GLU B CA 1
ATOM 938 C C . GLU B 1 37 ? 79.373 27.318 16.024 1.00 72.32 121 GLU B C 1
ATOM 939 O O . GLU B 1 37 ? 79.847 27.436 14.924 1.00 73.69 121 GLU B O 1
ATOM 945 N N . GLN B 1 38 ? 78.336 26.534 16.289 1.00 72.18 122 GLN B N 1
ATOM 946 C CA . GLN B 1 38 ? 77.657 25.724 15.286 1.00 69.56 122 GLN B CA 1
ATOM 947 C C . GLN B 1 38 ? 77.041 26.595 14.245 1.00 68.77 122 GLN B C 1
ATOM 948 O O . GLN B 1 38 ? 77.080 26.295 13.076 1.00 70.36 122 GLN B O 1
ATOM 954 N N . ILE B 1 39 ? 76.438 27.678 14.686 1.00 61.07 123 ILE B N 1
ATOM 955 C CA . ILE B 1 39 ? 75.853 28.609 13.722 1.00 59.41 123 ILE B CA 1
ATOM 956 C C . ILE B 1 39 ? 76.909 29.027 12.707 1.00 63.50 123 ILE B C 1
ATOM 957 O O . ILE B 1 39 ? 76.668 29.039 11.494 1.00 65.62 123 ILE B O 1
ATOM 962 N N . GLN B 1 40 ? 78.105 29.357 13.188 1.00 67.81 124 GLN B N 1
ATOM 963 C CA . GLN B 1 40 ? 79.173 29.729 12.270 1.00 77.19 124 GLN B CA 1
ATOM 964 C C . GLN B 1 40 ? 79.589 28.547 11.406 1.00 78.73 124 GLN B C 1
ATOM 965 O O . GLN B 1 40 ? 79.890 28.712 10.216 1.00 83.14 124 GLN B O 1
ATOM 971 N N . GLN B 1 41 ? 79.592 27.348 11.987 1.00 77.41 125 GLN B N 1
ATOM 972 C CA . GLN B 1 41 ? 79.856 26.145 11.210 1.00 74.43 125 GLN B CA 1
ATOM 973 C C . GLN B 1 41 ? 78.840 25.994 10.089 1.00 71.17 125 GLN B C 1
ATOM 974 O O . GLN B 1 41 ? 79.206 25.774 8.930 1.00 71.08 125 GLN B O 1
ATOM 980 N N . ILE B 1 42 ? 77.553 26.125 10.417 1.00 67.15 126 ILE B N 1
ATOM 981 C CA . ILE B 1 42 ? 76.505 25.934 9.421 1.00 67.78 126 ILE B CA 1
ATOM 982 C C . ILE B 1 42 ? 76.615 26.983 8.326 1.00 66.02 126 ILE B C 1
ATOM 983 O O . ILE B 1 42 ? 76.515 26.673 7.131 1.00 61.32 126 ILE B O 1
ATOM 988 N N . THR B 1 43 ? 76.815 28.241 8.724 1.00 62.55 127 THR B N 1
ATOM 989 C CA . THR B 1 43 ? 76.927 29.324 7.755 1.00 68.63 127 THR B CA 1
ATOM 990 C C . THR B 1 43 ? 78.076 29.076 6.801 1.00 77.01 127 THR B C 1
ATOM 991 O O . THR B 1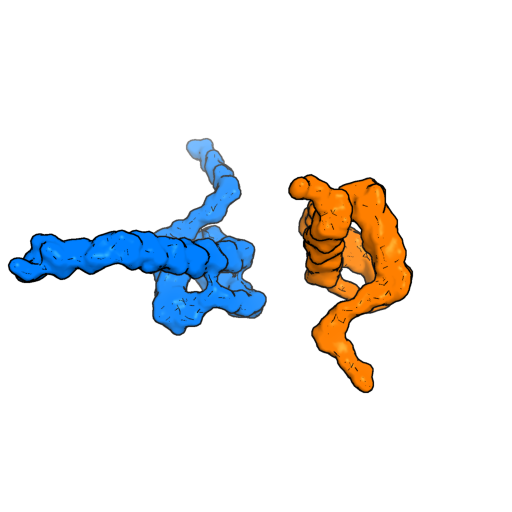 43 ? 77.962 29.338 5.596 1.00 79.69 127 THR B O 1
ATOM 995 N N . ALA B 1 44 ? 79.199 28.585 7.328 1.00 80.06 128 ALA B N 1
ATOM 996 C CA . ALA B 1 44 ? 80.317 28.226 6.467 1.00 85.28 128 ALA B CA 1
ATOM 997 C C . ALA B 1 44 ? 79.865 27.290 5.351 1.00 84.59 128 ALA B C 1
ATOM 998 O O . ALA B 1 44 ? 80.101 27.556 4.168 1.00 89.25 128 ALA B O 1
ATOM 1000 N N . GLN B 1 45 ? 79.169 26.208 5.715 1.00 80.18 129 GLN B N 1
ATOM 1001 C CA . GLN B 1 45 ? 78.788 25.187 4.740 1.00 80.08 129 GLN B CA 1
ATOM 1002 C C . GLN B 1 45 ? 77.755 25.706 3.746 1.00 80.93 129 GLN B C 1
ATOM 1003 O O . GLN B 1 45 ? 77.857 25.442 2.544 1.00 87.29 129 GLN B O 1
ATOM 1009 N N . LEU B 1 46 ? 76.743 26.427 4.224 1.00 73.93 130 LEU B N 1
ATOM 1010 C CA . LEU B 1 46 ? 75.657 26.812 3.334 1.00 72.87 130 LEU B CA 1
ATOM 1011 C C . LEU B 1 46 ? 76.031 27.897 2.327 1.00 76.92 130 LEU B C 1
ATOM 1012 O O . LEU B 1 46 ? 75.208 28.182 1.453 1.00 80.84 130 LEU B O 1
ATOM 1017 N N . ARG B 1 47 ? 77.224 28.501 2.397 1.00 78.87 131 ARG B N 1
ATOM 1018 C CA . ARG B 1 47 ? 77.563 29.544 1.431 1.00 81.87 131 ARG B CA 1
ATOM 1019 C C . ARG B 1 47 ? 78.063 28.977 0.110 1.00 80.54 131 ARG B C 1
ATOM 1020 O O . ARG B 1 47 ? 78.073 29.698 -0.896 1.00 83.66 131 ARG B O 1
ATOM 1028 N N . LYS B 1 48 ? 78.467 27.708 0.068 1.00 89.78 132 LYS B N 1
ATOM 1029 C CA . LYS B 1 48 ? 78.662 27.089 -1.237 1.00 92.15 132 LYS B CA 1
ATOM 1030 C C . LYS B 1 48 ? 77.427 27.292 -2.106 1.00 89.83 132 LYS B C 1
ATOM 1031 O O . LYS B 1 48 ? 77.538 27.538 -3.312 1.00 95.77 132 LYS B O 1
ATOM 1037 N N . PHE B 1 49 ? 76.243 27.232 -1.495 1.00 81.94 133 PHE B N 1
ATOM 1038 C CA . PHE B 1 49 ? 74.972 27.305 -2.198 1.00 85.65 133 PHE B CA 1
ATOM 1039 C C . PHE B 1 49 ? 74.444 28.732 -2.354 1.00 81.36 133 PHE B C 1
ATOM 1040 O O . PHE B 1 49 ? 73.306 28.908 -2.803 1.00 81.75 133 PHE B O 1
ATOM 1048 N N . GLY B 1 50 ? 75.227 29.754 -2.001 1.00 78.71 134 GLY B N 1
ATOM 1049 C CA . GLY B 1 50 ? 74.808 31.122 -2.229 1.00 75.90 134 GLY B CA 1
ATOM 1050 C C . GLY B 1 50 ? 74.970 31.996 -0.998 1.00 73.23 134 GLY B C 1
ATOM 1051 O O . GLY B 1 50 ? 75.605 31.616 -0.009 1.00 72.64 134 GLY B O 1
ATOM 1052 N N . LYS B 1 51 ? 74.365 33.185 -1.066 1.00 72.44 135 LYS B N 1
ATOM 1053 C CA . LYS B 1 51 ? 74.525 34.215 -0.043 1.00 76.04 135 LYS B CA 1
ATOM 1054 C C . LYS B 1 51 ? 73.780 33.853 1.237 1.00 71.31 135 LYS B C 1
ATOM 1055 O O . LYS B 1 51 ? 72.647 33.363 1.198 1.00 75.50 135 LYS B O 1
ATOM 1061 N N . ILE B 1 52 ? 74.412 34.142 2.378 1.00 69.20 136 ILE B N 1
ATOM 1062 C CA . ILE B 1 52 ? 73.876 33.810 3.694 1.00 63.81 136 ILE B CA 1
ATOM 1063 C C . ILE B 1 52 ? 74.838 34.312 4.766 1.00 70.55 136 ILE B C 1
ATOM 1064 O O . ILE B 1 52 ? 76.051 34.297 4.573 1.00 69.18 136 ILE B O 1
ATOM 1069 N N . GLU B 1 53 ? 74.337 34.750 5.911 1.00 58.70 137 GLU B N 1
ATOM 1070 C CA . GLU B 1 53 ? 75.248 35.040 7.001 1.00 76.71 137 GLU B CA 1
ATOM 1071 C C . GLU B 1 53 ? 74.719 34.417 8.285 1.00 73.38 137 GLU B C 1
ATOM 1072 O O . GLU B 1 53 ? 73.639 33.811 8.315 1.00 71.47 137 GLU B O 1
ATOM 1078 N N . GLY B 1 54 ? 75.533 34.523 9.344 1.00 56.25 138 GLY B N 1
ATOM 1079 C CA . GLY B 1 54 ? 75.176 33.898 10.606 1.00 61.69 138 GLY B CA 1
ATOM 1080 C C . GLY B 1 54 ? 73.824 34.352 11.116 1.00 62.27 138 GLY B C 1
ATOM 1081 O O . GLY B 1 54 ? 73.082 33.566 11.714 1.00 55.95 138 GLY B O 1
ATOM 1082 N N . LYS B 1 55 ? 73.474 35.613 10.850 1.00 59.90 139 LYS B N 1
ATOM 1083 C CA . LYS B 1 55 ? 72.204 36.163 11.307 1.00 58.74 139 LYS B CA 1
ATOM 1084 C C . LYS B 1 55 ? 71.028 35.493 10.606 1.00 51.33 139 LYS B C 1
ATOM 1085 O O . LYS B 1 55 ? 69.972 35.253 11.218 1.00 56.83 139 LYS B O 1
ATOM 1091 N N . ASN B 1 56 ? 71.194 35.183 9.319 1.00 47.76 140 ASN B N 1
ATOM 1092 C CA . ASN B 1 56 ? 70.159 34.465 8.593 1.00 51.91 140 ASN B CA 1
ATOM 1093 C C . ASN B 1 56 ? 69.926 33.082 9.193 1.00 51.82 140 ASN B C 1
ATOM 1094 O O . ASN B 1 56 ? 68.779 32.638 9.329 1.00 52.93 140 ASN B O 1
ATOM 1099 N N . VAL B 1 57 ? 71.004 32.383 9.548 1.00 48.50 141 VAL B N 1
ATOM 1100 C CA . VAL B 1 57 ? 70.866 31.031 10.083 1.00 46.60 141 VAL B CA 1
ATOM 1101 C C . VAL B 1 57 ? 70.210 31.069 11.457 1.00 42.39 141 VAL B C 1
ATOM 1102 O O . VAL B 1 57 ? 69.264 30.315 11.741 1.00 41.29 141 VAL B O 1
ATOM 1106 N N . PHE B 1 58 ? 70.685 31.970 12.323 1.00 44.07 142 PHE B N 1
ATOM 1107 C CA . PHE B 1 58 ? 70.127 32.063 13.666 1.00 39.25 142 PHE B CA 1
ATOM 1108 C C . PHE B 1 58 ? 68.627 32.366 13.624 1.00 43.50 142 PHE B C 1
ATOM 1109 O O . PHE B 1 58 ? 67.821 31.719 14.325 1.00 41.30 142 PHE B O 1
ATOM 1117 N N . TYR B 1 59 ? 68.227 33.353 12.796 1.00 36.97 143 TYR B N 1
ATOM 1118 C CA . TYR B 1 59 ? 66.803 33.677 12.681 1.00 37.10 143 TYR B CA 1
ATOM 1119 C C . TYR B 1 59 ? 66.019 32.544 12.049 1.00 41.17 143 TYR B C 1
ATOM 1120 O O . TYR B 1 59 ? 64.864 32.304 12.421 1.00 41.88 143 TYR B O 1
ATOM 1129 N N . TRP B 1 60 ? 66.605 31.862 11.067 1.00 38.88 144 TRP B N 1
ATOM 1130 C CA . TRP B 1 60 ? 65.850 30.805 10.411 1.00 38.81 144 TRP B CA 1
ATOM 1131 C C . TRP B 1 60 ? 65.461 29.727 11.407 1.00 44.65 144 TRP B C 1
ATOM 1132 O O . TRP B 1 60 ? 64.306 29.279 11.418 1.00 43.90 144 TRP B O 1
ATOM 1143 N N . PHE B 1 61 ? 66.399 29.316 12.279 1.00 38.2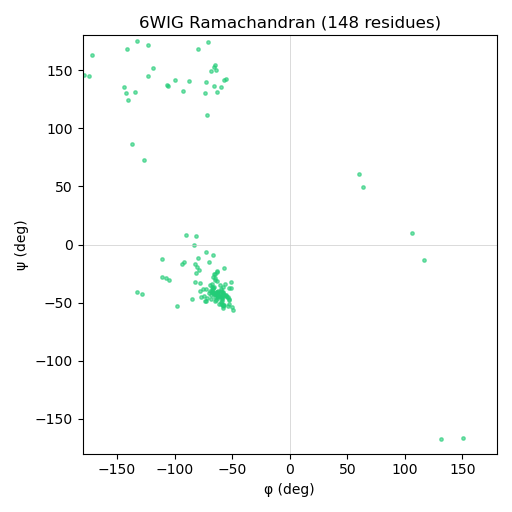5 145 PHE B N 1
ATOM 1144 C CA . PHE B 1 61 ? 66.025 28.310 13.270 1.00 42.84 145 PHE B CA 1
ATOM 1145 C C . PHE B 1 61 ? 65.026 28.857 14.286 1.00 43.17 145 PHE B C 1
ATOM 1146 O O . PHE B 1 61 ? 64.093 28.141 14.680 1.00 42.35 145 PHE B O 1
ATOM 1154 N N . GLN B 1 62 ? 65.195 30.115 14.722 1.00 37.63 146 GLN B N 1
ATOM 1155 C CA . GLN B 1 62 ? 64.231 30.700 15.657 1.00 41.19 146 GLN B CA 1
ATOM 1156 C C . GLN B 1 62 ? 62.813 30.681 15.087 1.00 42.44 146 GLN B C 1
ATOM 1157 O O . GLN B 1 62 ? 61.857 30.267 15.760 1.00 38.20 146 GLN B O 1
ATOM 1163 N N . ASN B 1 63 ? 62.653 31.202 13.868 1.00 41.97 147 ASN B N 1
ATOM 1164 C CA . ASN B 1 63 ? 61.323 31.339 13.275 1.00 42.31 147 ASN B CA 1
ATOM 1165 C C . ASN B 1 63 ? 60.743 29.975 12.917 1.00 39.13 147 ASN B C 1
ATOM 1166 O O . ASN B 1 63 ? 59.567 29.707 13.191 1.00 36.95 147 ASN B O 1
ATOM 1171 N N . HIS B 1 64 ? 61.556 29.088 12.374 1.00 43.76 148 HIS B N 1
ATOM 1172 C CA . HIS B 1 64 ? 61.082 27.753 12.044 1.00 43.36 148 HIS B CA 1
ATOM 1173 C C . HIS B 1 64 ? 60.528 27.039 13.269 1.00 43.26 148 HIS B C 1
ATOM 1174 O O . HIS B 1 64 ? 59.424 26.568 13.255 1.00 42.65 148 HIS B O 1
ATOM 1181 N N . LYS B 1 65 ? 61.331 27.008 14.328 1.00 35.72 149 LYS B N 1
ATOM 1182 C CA . LYS B 1 65 ? 60.943 26.377 15.579 1.00 34.07 149 LYS B CA 1
ATOM 1183 C C . LYS B 1 65 ? 59.675 27.004 16.150 1.00 40.39 149 LYS B C 1
ATOM 1184 O O . LYS B 1 65 ? 58.779 26.291 16.603 1.00 40.50 149 LYS B O 1
ATOM 1190 N N . ALA B 1 66 ? 59.592 28.333 16.133 1.00 40.23 150 ALA B N 1
ATOM 1191 C CA . ALA B 1 66 ? 58.403 28.996 16.667 1.00 39.67 150 ALA B CA 1
ATOM 1192 C C . ALA B 1 66 ? 57.146 28.632 15.868 1.00 49.66 150 ALA B C 1
ATOM 1193 O O . ALA B 1 66 ? 56.091 28.335 16.448 1.00 55.85 150 ALA B O 1
ATOM 1195 N N . ARG B 1 67 ? 57.244 28.624 14.534 1.00 44.81 151 ARG B N 1
ATOM 1196 C CA . ARG B 1 67 ? 56.066 28.400 13.698 1.00 44.52 151 ARG B CA 1
ATOM 1197 C C . ARG B 1 67 ? 55.699 26.919 13.549 1.00 50.56 151 ARG B C 1
ATOM 1198 O O . ARG B 1 67 ? 54.526 26.604 13.297 1.00 52.96 151 ARG B O 1
ATOM 1206 N N . GLU B 1 68 ? 56.664 26.000 13.707 1.00 44.24 152 GLU B N 1
ATOM 1207 C CA . GLU B 1 68 ? 56.313 24.584 13.850 1.00 48.91 152 GLU B CA 1
ATOM 1208 C C . GLU B 1 68 ? 55.635 24.326 15.179 1.00 48.65 152 GLU B C 1
ATOM 1209 O O . GLU B 1 68 ? 54.764 23.450 15.272 1.00 48.68 152 GLU B O 1
ATOM 1215 N N . ARG B 1 69 ? 56.045 25.038 16.232 1.00 40.71 153 ARG B N 1
ATOM 1216 C CA . ARG B 1 69 ? 55.276 24.962 17.466 1.00 43.35 153 ARG B CA 1
ATOM 1217 C C . ARG B 1 69 ? 53.845 25.419 17.211 1.00 48.47 153 ARG B C 1
ATOM 1218 O O . ARG B 1 69 ? 52.884 24.744 17.601 1.00 47.21 153 ARG B O 1
ATOM 1226 N N . GLN B 1 70 ? 53.688 26.539 16.496 1.00 40.16 154 GLN B N 1
ATOM 1227 C CA . GLN B 1 70 ? 52.353 27.051 16.201 1.00 46.45 154 GLN B CA 1
ATOM 1228 C C . GLN B 1 70 ? 51.517 26.046 15.413 1.00 50.92 154 GLN B C 1
ATOM 1229 O O . GLN B 1 70 ? 50.311 25.903 15.652 1.00 51.31 154 GLN B O 1
ATOM 1235 N N . LYS B 1 71 ? 52.129 25.359 14.448 1.00 49.68 155 LYS B N 1
ATOM 1236 C CA . LYS B 1 71 ? 51.353 24.470 13.594 1.00 48.34 155 LYS B CA 1
ATOM 1237 C C . LYS B 1 71 ? 51.028 23.158 14.283 1.00 57.71 155 LYS B C 1
ATOM 1238 O O . LYS B 1 71 ? 49.917 22.636 14.132 1.00 61.75 155 LYS B O 1
ATOM 1244 N N . ARG B 1 72 ? 51.987 22.599 15.026 1.00 51.42 156 ARG B N 1
ATOM 1245 C CA . ARG B 1 72 ? 51.910 21.199 15.412 1.00 54.45 156 ARG B CA 1
ATOM 1246 C C . ARG B 1 72 ? 51.664 20.981 16.893 1.00 55.89 156 ARG B C 1
ATOM 1247 O O . ARG B 1 72 ? 51.334 19.864 17.292 1.00 49.93 156 ARG B O 1
ATOM 1255 N N . ARG B 1 73 ? 51.799 22.002 17.718 1.00 61.55 157 ARG B N 1
ATOM 1256 C CA . ARG B 1 73 ? 51.624 21.788 19.137 1.00 60.83 157 ARG B CA 1
ATOM 1257 C C . ARG B 1 73 ? 50.153 21.934 19.499 1.00 65.57 157 ARG B C 1
ATOM 1258 O O . ARG B 1 73 ? 49.445 22.799 18.969 1.00 54.81 157 ARG B O 1
ATOM 1266 N N . ARG B 1 74 ? 49.690 21.068 20.396 1.00 72.75 158 ARG B N 1
ATOM 1267 C CA . ARG B 1 74 ? 48.291 21.023 20.795 1.00 75.81 158 ARG B CA 1
ATOM 1268 C C . ARG B 1 74 ? 48.124 21.617 22.189 1.00 88.39 158 ARG B C 1
ATOM 1269 O O . ARG B 1 74 ? 48.924 21.344 23.094 1.00 93.24 158 ARG B O 1
ATOM 1277 N N . GLN B 1 75 ? 47.091 22.433 22.354 1.00 95.54 159 GLN B N 1
ATOM 1278 C CA . GLN B 1 75 ? 46.796 23.023 23.649 1.00 102.31 159 GLN B CA 1
ATOM 1279 C C . GLN B 1 75 ? 45.312 23.343 23.776 1.00 105.84 159 GLN B C 1
ATOM 1280 O O . GLN B 1 75 ? 44.488 22.443 2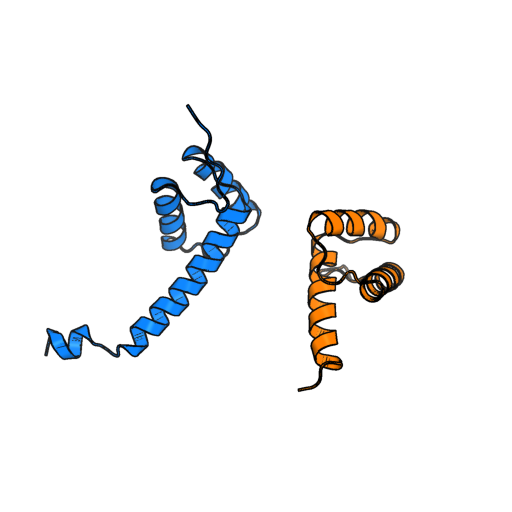3.934 1.00 105.87 159 GLN B O 1
#

InterPro domains:
  IPR001356 Homeodomain [PF00046] (95-154)
  IPR001356 Homeodomain [PS50071] (100-155)
  IPR001356 Homeodomain [SM00389] (92-159)
  IPR001356 Homeodomain [cd00086] (96-156)
  IPR009057 Homedomain-like superfamily [SSF46689] (95-161)
  IPR044555 Protein WUSCHEL-like [PTHR45940] (76-337)

Nearest PDB structures (foldseek):
  6wig-assembly1_A-2  TM=1.012E+00  e=3.136E-13  Medicago truncatula
  6wig-assembly1_B  TM=9.820E-01  e=3.535E-08  Medicago truncatula
  6ryd-assembly2_E  TM=9.484E-01  e=1.993E-06  Arabidopsis thaliana
  6ryd-assembly1_B  TM=9.747E-01  e=7.984E-06  Arabidopsis thaliana
  6wig-assembly1_B  TM=1.015E+00  e=6.086E-11  Medicago truncatula

Sequence (152 aa):
AAVVVSSRWNPTPEQLRALEELYRRGTRTPSAEQIQQITAQLRKFGKIEGKNVFYWFQNHKARERQKRRRQMESAAAEFDSAIEVVSSRWNPTPEQLRALEELYRRGTRTPSAEQIQQITAQLRKFGKIEGKNVFYWFQNHKARERQKRRRQ

Organism: Medicago truncatula (NCBI:txid3880)

B-factor: mean 60.44, std 17.72, range [20.0, 125.87]

Radius of gyration: 22.34 Å; Cα contacts (8 Å, |Δi|>4): 78; chains: 2; bounding box: 51×51×60 Å

Solvent-accessible surface area: 12713 Å² total; per-residue (Å²): 161,108,124,137,126,98,118,198,59,113,40,43,90,70,0,66,144,31,0,86,66,54,25,189,197,47,24,101,94,16,44,83,114,80,29,132,107,14,7,52,83,10,126,152,102,26,181,10,89,24,117,17,0,88,105,29,1,98,69,42,59,51,144,60,142,75,108,121,151,134,98,125,129,63,74,63,57,133,97,93,98,77,123,156,197,141,76,123,204,61,106,31,40,106,77,1,71,116,14,0,59,91,55,22,130,205,48,39,110,95,17,59,82,125,80,17,113,106,20,9,66,102,4,122,152,68,31,158,3,83,15,125,19,0,86,124,33,1,71,70,33,60,46,133,44,151,145,136,174,134,178,214

Secondary structure (DSSP, 8-state):
------SS----HHHHHHHHHHHHTT--S--HHHHHHHHHHHTTTS---HHHHHHHHHHHHHHHHHHHHHHHTT-SHHIIIII-/---SS----HHHHHHHHHHHHTT-SS--HHHHHHHHHHHGGGS---HHHHHHHHHHHHHHHHHHH---

Foldseek 3Di:
DDDDDDPDDDQDPVLVVVLVVVVVVPDQQADPVRLVVNQVVSCVVHDDDSVRSRVVRVVVVVVVVVVVVVVVVCPCVCCVPPPD/DDDDDDDADPVLVVVLVVCVVVPPQQDDPVVLQVSQVVRCVVHDDDSVRSNVVSVVVVVVCCVVPPDD